Protein AF-A0A920TW84-F1 (afdb_monomer_lite)

Foldseek 3Di:
DVCPDPPNDPDDDDDDAAQQDKDWDDPVVDTDIDGHWDDPPPDGCPVSPDHDDDPDDDDDDDDDDD

Sequence (66 aa):
MLMQIPIKLERAMYVEGGADAQLYINTGKEEHEFIGSYSTGLREHDQNTFSHPIPNVLGLIRVKQQ

Radius of gyration: 15.63 Å; chains: 1; bounding box: 43×34×31 Å

Structure (mmCIF, N/CA/C/O backbone):
data_AF-A0A920TW84-F1
#
_entry.id   AF-A0A920TW84-F1
#
loop_
_atom_site.group_PDB
_atom_site.id
_atom_site.type_symbol
_atom_site.label_atom_id
_atom_site.label_alt_id
_atom_site.label_comp_id
_atom_site.label_asym_id
_atom_site.label_entity_id
_atom_site.label_seq_id
_atom_site.pdbx_PDB_ins_code
_atom_site.Cartn_x
_atom_site.Cartn_y
_atom_site.Cartn_z
_atom_site.occupancy
_atom_site.B_iso_or_equiv
_atom_site.auth_seq_id
_atom_site.auth_comp_id
_atom_site.auth_asym_id
_atom_site.auth_atom_id
_atom_site.pdbx_PDB_model_num
ATOM 1 N N . MET A 1 1 ? 1.974 -17.939 -2.664 1.00 66.00 1 MET A N 1
ATOM 2 C CA . MET A 1 1 ? 0.793 -17.473 -3.436 1.00 66.00 1 MET A CA 1
ATOM 3 C C . MET A 1 1 ? -0.094 -16.631 -2.522 1.00 66.00 1 MET A C 1
ATOM 5 O O . MET A 1 1 ? -0.127 -16.928 -1.335 1.00 66.00 1 MET A O 1
ATOM 9 N N . LEU A 1 2 ? -0.784 -15.599 -3.030 1.00 71.88 2 LEU A N 1
ATOM 10 C CA . LEU A 1 2 ? -1.497 -14.586 -2.223 1.00 71.88 2 LEU A CA 1
ATOM 11 C C . LEU A 1 2 ? -2.466 -15.170 -1.175 1.00 71.88 2 LEU A C 1
ATOM 13 O O . LEU A 1 2 ? -2.644 -14.5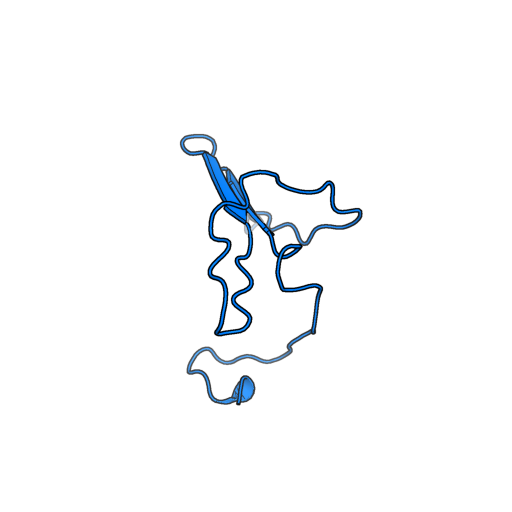66 -0.138 1.00 71.88 2 LEU A O 1
ATOM 17 N N . MET A 1 3 ? -3.029 -16.364 -1.383 1.00 73.19 3 MET A N 1
ATOM 18 C CA . MET A 1 3 ? -3.928 -17.023 -0.416 1.00 73.19 3 MET A CA 1
ATOM 19 C C . MET A 1 3 ? -3.225 -17.660 0.798 1.00 73.19 3 MET A C 1
ATOM 21 O O . MET A 1 3 ? -3.889 -18.140 1.709 1.00 73.19 3 MET A O 1
ATOM 25 N N . GLN A 1 4 ? -1.891 -17.703 0.819 1.00 81.56 4 GLN A N 1
ATOM 26 C CA . GLN A 1 4 ? -1.100 -18.321 1.893 1.00 81.56 4 GLN A CA 1
ATOM 27 C C . GLN A 1 4 ? -0.619 -17.310 2.945 1.00 81.56 4 GLN A C 1
ATOM 29 O O . GLN A 1 4 ? 0.037 -17.694 3.911 1.00 81.56 4 GLN A O 1
ATOM 34 N N . ILE A 1 5 ? -0.909 -16.019 2.760 1.00 84.56 5 ILE A N 1
ATOM 35 C CA . ILE A 1 5 ? -0.561 -14.976 3.730 1.00 84.56 5 ILE A CA 1
ATOM 36 C C . ILE A 1 5 ? -1.451 -15.096 4.982 1.00 84.56 5 ILE A C 1
ATOM 38 O O . ILE A 1 5 ? -2.641 -15.405 4.864 1.00 84.56 5 ILE A O 1
ATOM 42 N N . PRO A 1 6 ? -0.925 -14.830 6.190 1.00 88.81 6 PRO A N 1
ATOM 43 C CA . PRO A 1 6 ? -1.615 -15.106 7.452 1.00 88.81 6 PRO A CA 1
ATOM 44 C C . PRO A 1 6 ? -2.687 -14.056 7.811 1.00 88.81 6 PRO A C 1
ATOM 46 O O . PRO A 1 6 ? -2.811 -13.672 8.970 1.00 88.81 6 PRO A O 1
ATOM 49 N N . ILE A 1 7 ? -3.470 -13.576 6.837 1.00 86.75 7 ILE A N 1
ATOM 50 C CA . ILE A 1 7 ? -4.488 -12.525 7.037 1.00 86.75 7 ILE A CA 1
ATOM 51 C C . ILE A 1 7 ? -5.924 -12.936 6.667 1.00 86.75 7 ILE A C 1
ATOM 53 O O . ILE A 1 7 ? -6.751 -12.070 6.423 1.00 86.75 7 ILE A O 1
ATOM 57 N N . LYS A 1 8 ? -6.262 -14.236 6.662 1.00 87.81 8 LYS A N 1
ATOM 58 C CA . LYS A 1 8 ? -7.626 -14.745 6.357 1.00 87.81 8 LYS A CA 1
ATOM 59 C C . LYS A 1 8 ? -8.259 -14.064 5.126 1.00 87.81 8 LYS A C 1
ATOM 61 O O . LYS A 1 8 ? -9.398 -13.609 5.165 1.00 87.81 8 LYS A O 1
ATOM 66 N N . LEU A 1 9 ? -7.494 -13.965 4.040 1.00 87.38 9 LEU A N 1
ATOM 67 C CA . LEU A 1 9 ? -7.953 -13.342 2.803 1.00 87.38 9 LEU A CA 1
ATOM 68 C C . LEU A 1 9 ? -9.086 -14.179 2.187 1.00 87.38 9 LEU A C 1
ATOM 70 O O . LEU A 1 9 ? -8.859 -15.316 1.786 1.00 87.38 9 LEU A O 1
ATOM 74 N N . GLU A 1 10 ? -10.300 -13.632 2.116 1.00 87.44 10 GLU A N 1
ATOM 75 C CA . GLU A 1 10 ? -11.457 -14.335 1.533 1.00 87.44 10 GLU A CA 1
ATOM 76 C C . GLU A 1 10 ? -11.575 -14.123 0.023 1.00 87.44 10 GLU A C 1
ATOM 78 O O . GLU A 1 10 ? -11.971 -15.024 -0.716 1.00 87.44 10 GLU A O 1
ATOM 83 N N . ARG A 1 11 ? -11.254 -12.912 -0.443 1.00 85.44 11 ARG A N 1
ATOM 84 C CA . ARG A 1 11 ? -11.338 -12.508 -1.847 1.00 85.44 11 ARG A CA 1
ATOM 85 C C . ARG A 1 11 ? -10.195 -11.567 -2.191 1.00 85.44 11 ARG A C 1
ATOM 87 O O . ARG A 1 11 ? -9.753 -10.785 -1.354 1.00 85.44 11 ARG A O 1
ATOM 94 N N . ALA A 1 12 ? -9.762 -11.632 -3.441 1.00 86.75 12 ALA A N 1
ATOM 95 C CA . ALA A 1 12 ? -8.777 -10.733 -4.014 1.00 86.75 12 ALA A CA 1
ATOM 96 C C . ALA A 1 12 ? -9.226 -10.320 -5.415 1.00 86.75 12 ALA A C 1
ATOM 98 O O . ALA A 1 12 ? -9.848 -11.106 -6.130 1.00 86.75 12 ALA A O 1
ATOM 99 N N . MET A 1 13 ? -8.887 -9.096 -5.797 1.00 87.44 13 MET A N 1
ATOM 100 C CA . MET A 1 13 ? -9.070 -8.568 -7.142 1.00 87.44 13 MET A CA 1
ATOM 101 C C . MET A 1 13 ? -7.719 -8.060 -7.635 1.00 87.44 13 MET A C 1
ATOM 103 O O . MET A 1 13 ? -6.967 -7.466 -6.865 1.00 87.44 13 MET A O 1
ATOM 107 N N . TYR A 1 14 ? -7.414 -8.311 -8.906 1.00 88.44 14 TYR A N 1
ATOM 108 C CA . TYR A 1 14 ? -6.276 -7.684 -9.566 1.00 88.44 14 TYR A CA 1
ATOM 109 C C . TYR A 1 14 ? -6.689 -6.297 -10.064 1.00 88.44 14 TYR A C 1
ATOM 111 O O . TYR A 1 14 ? -7.747 -6.161 -10.677 1.00 88.44 14 TYR A O 1
ATOM 119 N N . VAL A 1 15 ? -5.861 -5.297 -9.782 1.00 89.75 15 VAL A N 1
ATOM 120 C CA . VAL A 1 15 ? -6.036 -3.897 -10.190 1.00 89.75 15 VAL A CA 1
ATOM 121 C C . VAL A 1 15 ? -4.741 -3.393 -10.825 1.00 89.75 15 VAL A C 1
ATOM 123 O O . VAL A 1 15 ? -3.734 -4.108 -10.835 1.00 89.75 15 VAL A O 1
ATOM 126 N N . GLU A 1 16 ? -4.775 -2.181 -11.365 1.00 87.81 16 GLU A N 1
ATOM 127 C CA . GLU A 1 16 ? -3.635 -1.516 -11.985 1.00 87.81 16 GLU A CA 1
ATOM 128 C C . GLU A 1 16 ? -2.424 -1.460 -11.034 1.00 87.81 16 GLU A C 1
ATOM 130 O O . GLU A 1 16 ? -2.549 -1.242 -9.827 1.00 87.81 16 GLU A O 1
ATOM 135 N N . GLY A 1 17 ? -1.235 -1.702 -11.590 1.00 85.00 17 GLY A N 1
ATOM 136 C CA . GLY A 1 17 ? 0.027 -1.806 -10.858 1.00 85.00 17 GLY A CA 1
ATOM 137 C C . GLY A 1 17 ? 1.150 -1.005 -11.523 1.00 85.00 17 GLY A C 1
ATOM 138 O O . GLY A 1 17 ? 0.914 -0.206 -12.422 1.00 85.00 17 GLY A O 1
ATOM 139 N N . GLY A 1 18 ? 2.401 -1.255 -11.127 1.00 84.06 18 GLY A N 1
ATOM 140 C CA . GLY A 1 18 ? 3.563 -0.583 -11.723 1.00 84.06 18 GLY A CA 1
ATOM 141 C C . GLY A 1 18 ? 3.622 0.905 -11.371 1.00 84.06 18 GLY A C 1
ATOM 142 O O . GLY A 1 18 ? 3.315 1.274 -10.241 1.00 84.06 18 GLY A O 1
ATOM 143 N N . ALA A 1 19 ? 4.014 1.746 -12.333 1.00 79.12 19 ALA A N 1
ATOM 144 C CA . ALA A 1 19 ? 4.140 3.196 -12.140 1.00 79.12 19 ALA A CA 1
ATOM 145 C C . ALA A 1 19 ? 2.799 3.903 -11.861 1.00 79.12 19 ALA A C 1
ATOM 147 O O . ALA A 1 19 ? 2.794 5.004 -11.314 1.00 79.12 19 ALA A O 1
ATOM 148 N N . ASP A 1 20 ? 1.679 3.257 -12.201 1.00 82.12 20 ASP A N 1
ATOM 149 C CA . ASP A 1 20 ? 0.329 3.782 -11.984 1.00 82.12 20 ASP A CA 1
ATOM 150 C C . ASP A 1 20 ? -0.265 3.368 -10.628 1.00 82.12 20 ASP A C 1
ATOM 152 O O . ASP A 1 20 ? -1.320 3.870 -10.238 1.00 82.12 20 ASP A O 1
ATOM 156 N N . ALA A 1 21 ? 0.396 2.473 -9.880 1.00 87.81 21 ALA A N 1
ATOM 157 C CA . ALA A 1 21 ? -0.033 2.131 -8.527 1.00 87.81 21 ALA A CA 1
ATOM 158 C C . ALA A 1 21 ? 0.142 3.345 -7.612 1.00 87.81 21 ALA A C 1
ATOM 160 O O . ALA A 1 21 ? 1.219 3.933 -7.565 1.00 87.81 21 ALA A O 1
ATOM 161 N N . GLN A 1 22 ? -0.889 3.715 -6.858 1.00 89.44 22 GLN A N 1
ATOM 162 C CA . GLN A 1 22 ? -0.828 4.865 -5.955 1.00 89.44 22 GLN A CA 1
ATOM 163 C C . GLN A 1 22 ? -1.532 4.551 -4.632 1.00 89.44 22 GLN A C 1
ATOM 165 O O . GLN A 1 22 ? -2.548 3.852 -4.603 1.00 89.44 22 GLN A O 1
ATOM 170 N N . LEU A 1 23 ? -0.993 5.074 -3.530 1.00 91.62 23 LEU A N 1
ATOM 171 C CA . LEU A 1 23 ? -1.598 5.041 -2.200 1.00 91.62 23 LEU A CA 1
ATOM 172 C C . LEU A 1 23 ? -1.574 6.448 -1.610 1.00 91.62 23 LEU A C 1
ATOM 174 O O . LEU A 1 23 ? -0.512 7.021 -1.382 1.00 91.62 23 LEU A O 1
ATOM 178 N N . TYR A 1 24 ? -2.758 6.968 -1.310 1.00 91.75 24 TYR A N 1
ATOM 179 C CA . TYR A 1 24 ? -2.932 8.263 -0.670 1.00 91.75 24 TYR A CA 1
ATOM 180 C C . TYR A 1 24 ? -3.510 8.084 0.735 1.00 91.75 24 TYR A C 1
ATOM 182 O O . TYR A 1 24 ? -4.500 7.369 0.923 1.00 91.75 24 TYR A O 1
ATOM 190 N N . ILE A 1 25 ? -2.896 8.727 1.729 1.00 93.81 25 ILE A N 1
ATOM 191 C CA . ILE A 1 25 ? -3.324 8.685 3.129 1.00 93.81 25 ILE A CA 1
ATOM 192 C C . ILE A 1 25 ? -3.485 10.110 3.639 1.00 93.81 25 ILE A C 1
ATOM 194 O O . ILE A 1 25 ? -2.521 10.865 3.703 1.00 93.81 25 ILE A O 1
ATOM 198 N N . ASN A 1 26 ? -4.692 10.437 4.096 1.00 93.12 26 ASN A N 1
ATOM 199 C CA . ASN A 1 26 ? -4.970 11.689 4.785 1.00 93.12 26 ASN A CA 1
ATOM 200 C C . ASN A 1 26 ? -5.727 11.412 6.089 1.00 93.12 26 ASN A C 1
ATOM 202 O O . ASN A 1 26 ? -6.827 10.858 6.085 1.00 93.12 26 ASN A O 1
ATOM 206 N N . THR A 1 27 ? -5.121 11.783 7.217 1.00 91.88 27 THR A N 1
ATOM 207 C CA . THR A 1 27 ? -5.695 11.595 8.564 1.00 91.88 27 THR A CA 1
ATOM 208 C C . THR A 1 27 ? -6.256 12.888 9.165 1.00 91.88 27 THR A C 1
ATOM 210 O O .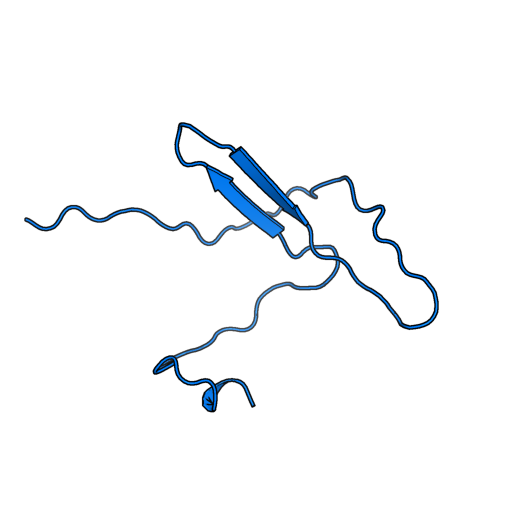 THR A 1 27 ? -6.683 12.902 10.321 1.00 91.88 27 THR A O 1
ATOM 213 N N . GLY A 1 28 ? -6.210 13.996 8.419 1.00 93.00 28 GLY A N 1
ATOM 214 C CA . GLY A 1 28 ? -6.466 15.359 8.893 1.00 93.00 28 GLY A CA 1
ATOM 215 C C . GLY A 1 28 ? -5.311 15.982 9.689 1.00 93.00 28 GLY A C 1
ATOM 216 O O . GLY A 1 28 ? -5.312 17.191 9.902 1.00 93.00 28 GLY A O 1
ATOM 217 N N . LYS A 1 29 ? -4.331 15.182 10.128 1.00 95.62 29 LYS A N 1
ATOM 218 C CA . LYS A 1 29 ? -3.093 15.651 10.782 1.00 95.62 29 LYS A CA 1
ATOM 219 C C . LYS A 1 29 ? -1.863 15.456 9.911 1.00 95.62 29 LYS A C 1
ATOM 221 O O . LYS A 1 29 ? -0.928 16.242 9.981 1.00 95.62 29 LYS A O 1
ATOM 226 N N . GLU A 1 30 ? -1.880 14.382 9.137 1.00 95.38 30 GLU A N 1
ATOM 227 C CA . GLU A 1 30 ? -0.795 13.974 8.266 1.00 95.38 30 GLU A CA 1
ATOM 228 C C . GLU A 1 30 ? -1.356 13.633 6.895 1.00 95.38 30 GLU A C 1
ATOM 230 O O . GLU A 1 30 ? -2.461 13.082 6.784 1.00 95.38 30 GLU A O 1
ATOM 235 N N . GLU A 1 31 ? -0.559 13.947 5.885 1.00 95.69 31 GLU A N 1
ATOM 236 C CA . GLU A 1 31 ? -0.831 13.681 4.487 1.00 95.69 31 GLU A CA 1
ATOM 237 C C . GLU A 1 31 ? 0.396 13.010 3.883 1.00 95.69 31 GLU A C 1
ATOM 239 O O . GLU A 1 31 ? 1.515 13.507 4.017 1.00 95.69 31 GLU A O 1
ATOM 244 N N . HIS A 1 32 ? 0.172 11.858 3.260 1.00 91.38 32 HIS A N 1
ATOM 245 C CA . HIS A 1 32 ? 1.213 11.072 2.619 1.00 91.38 32 HIS A CA 1
ATOM 246 C C . HIS A 1 32 ? 0.718 10.584 1.264 1.00 91.38 32 HIS A C 1
ATOM 248 O O . HIS A 1 32 ? -0.397 10.068 1.145 1.00 91.38 32 HIS A O 1
ATOM 254 N N . GLU A 1 33 ? 1.580 10.704 0.264 1.00 89.50 33 GLU A N 1
ATOM 255 C CA . GLU A 1 33 ? 1.350 10.214 -1.087 1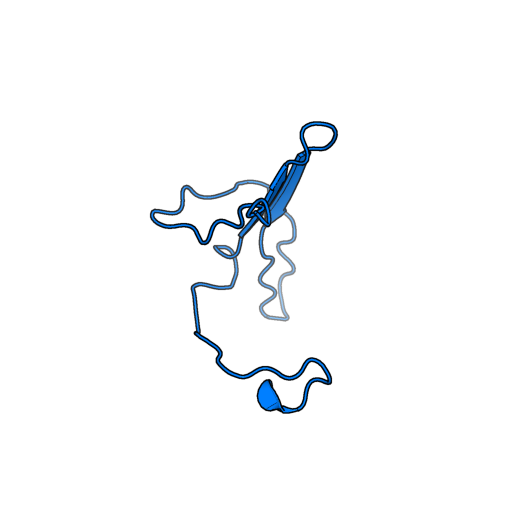.00 89.50 33 GLU A CA 1
ATOM 256 C C . GLU A 1 33 ? 2.484 9.264 -1.464 1.00 89.50 33 GLU A C 1
ATOM 258 O O . GLU A 1 33 ? 3.664 9.599 -1.355 1.00 89.50 33 GLU A O 1
ATOM 263 N N . PHE A 1 34 ? 2.114 8.057 -1.879 1.00 87.62 34 PHE A N 1
ATOM 264 C CA . PHE A 1 34 ? 3.043 7.021 -2.298 1.00 87.62 34 PHE A CA 1
ATOM 265 C C . PHE A 1 34 ? 2.708 6.605 -3.723 1.00 87.62 34 PHE A C 1
ATOM 267 O O . PHE A 1 34 ? 1.561 6.275 -4.030 1.00 87.62 34 PHE A O 1
ATOM 274 N N . ILE A 1 35 ? 3.726 6.584 -4.575 1.00 85.88 35 ILE A N 1
ATOM 275 C CA . ILE A 1 35 ? 3.612 6.205 -5.980 1.00 85.88 35 ILE A CA 1
ATOM 276 C C . ILE A 1 35 ? 4.408 4.918 -6.182 1.00 85.88 35 ILE A C 1
ATOM 278 O O . ILE A 1 35 ? 5.478 4.722 -5.600 1.00 85.88 35 ILE A O 1
ATOM 282 N N . GLY A 1 36 ? 3.861 4.012 -6.981 1.00 79.12 36 GLY A N 1
ATOM 283 C CA . GLY A 1 36 ? 4.488 2.755 -7.332 1.00 79.12 36 GLY A CA 1
ATOM 284 C C . GLY A 1 36 ? 5.786 2.989 -8.094 1.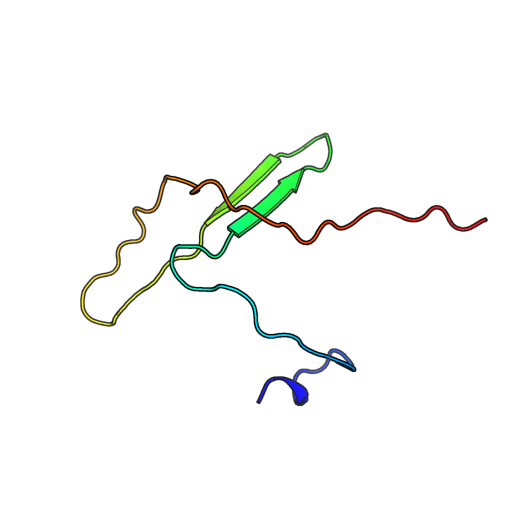00 79.12 36 GLY A C 1
ATOM 285 O O . GLY A 1 36 ? 5.844 3.773 -9.042 1.00 79.12 36 GLY A O 1
ATOM 286 N N . SER A 1 37 ? 6.830 2.273 -7.685 1.00 68.12 37 SER A N 1
ATOM 287 C CA . SER A 1 37 ? 8.055 2.138 -8.467 1.00 68.12 37 SER A CA 1
ATOM 288 C C . SER A 1 37 ? 7.963 0.884 -9.337 1.00 68.12 37 SER A C 1
ATOM 290 O O . SER A 1 37 ? 7.365 -0.127 -8.956 1.00 68.12 37 SER A O 1
ATOM 292 N N . TYR A 1 38 ? 8.553 0.948 -10.527 1.00 61.78 38 TYR A N 1
ATOM 293 C CA . TYR A 1 38 ? 8.713 -0.195 -11.414 1.00 61.78 38 TYR A CA 1
ATOM 294 C C . TYR A 1 38 ? 10.190 -0.326 -11.775 1.00 61.78 38 TYR A C 1
ATOM 296 O O . TYR A 1 38 ? 10.741 0.511 -12.488 1.00 61.78 38 TYR A O 1
ATOM 304 N N . SER A 1 39 ? 10.834 -1.387 -11.291 1.00 52.12 39 SER A N 1
ATOM 305 C CA . SER A 1 39 ? 12.216 -1.715 -11.631 1.00 52.12 39 SER A CA 1
ATOM 306 C C . SER A 1 39 ? 12.252 -2.941 -12.546 1.00 52.12 39 SER A C 1
ATOM 308 O O . SER A 1 39 ? 12.131 -4.089 -12.124 1.00 52.12 39 SER A O 1
ATOM 310 N N . THR A 1 40 ? 12.466 -2.733 -13.846 1.00 49.22 40 THR A N 1
ATOM 311 C CA . THR A 1 40 ? 12.841 -3.823 -14.766 1.00 49.22 40 THR A CA 1
ATOM 312 C C . THR A 1 40 ? 14.321 -4.139 -14.641 1.00 49.22 40 THR A C 1
ATOM 314 O O . THR A 1 40 ? 15.034 -3.961 -15.616 1.00 49.22 40 THR A O 1
ATOM 317 N N . GLY A 1 41 ? 14.820 -4.520 -13.459 1.00 49.53 41 GLY A N 1
ATOM 318 C CA . GLY A 1 41 ? 16.147 -5.135 -13.224 1.00 49.53 41 GLY A CA 1
ATOM 319 C C . GLY A 1 41 ? 17.422 -4.484 -13.815 1.00 49.53 41 GLY A C 1
ATOM 320 O O . GLY A 1 41 ? 18.507 -5.019 -13.631 1.00 49.53 41 GLY A O 1
ATOM 321 N N . LEU A 1 42 ? 17.322 -3.368 -14.539 1.00 43.78 42 LEU A N 1
ATOM 322 C CA . LEU A 1 42 ? 18.363 -2.736 -15.363 1.00 43.78 42 LEU A CA 1
ATOM 323 C C . LEU A 1 42 ? 18.321 -1.201 -15.255 1.00 43.78 42 LEU A C 1
ATOM 325 O O . LEU A 1 42 ? 19.210 -0.520 -15.764 1.00 43.78 42 LEU A O 1
ATOM 329 N N . ARG A 1 43 ? 17.286 -0.643 -14.615 1.00 41.44 43 ARG A N 1
ATOM 330 C CA . ARG A 1 43 ? 17.099 0.795 -14.401 1.00 41.44 43 ARG A CA 1
ATOM 331 C C . ARG A 1 43 ? 16.114 1.001 -13.255 1.00 41.44 43 ARG A C 1
ATOM 333 O O . ARG A 1 43 ? 14.922 0.760 -13.420 1.00 41.44 43 ARG A O 1
ATOM 340 N N . GLU A 1 44 ? 16.621 1.410 -12.100 1.00 45.75 44 GLU A N 1
ATOM 341 C CA . GLU A 1 44 ? 15.780 1.849 -10.986 1.00 45.75 44 GLU A CA 1
ATOM 342 C C . GLU A 1 44 ? 15.371 3.288 -11.290 1.00 45.75 44 GLU A C 1
ATOM 344 O O . GLU A 1 44 ? 16.203 4.199 -11.318 1.00 45.75 44 GLU A O 1
ATOM 349 N N . HIS A 1 45 ? 14.109 3.488 -11.661 1.00 52.47 45 HIS A N 1
ATOM 350 C CA . HIS A 1 45 ? 13.558 4.824 -11.850 1.00 52.47 45 HIS A CA 1
ATOM 351 C C . HIS A 1 45 ? 12.680 5.175 -10.652 1.00 52.47 45 HIS A C 1
ATOM 353 O O . HIS A 1 45 ? 11.484 5.401 -10.772 1.00 52.47 45 HIS A O 1
ATOM 359 N N . ASP A 1 46 ? 13.320 5.277 -9.485 1.00 53.84 46 ASP A N 1
ATOM 360 C CA . ASP A 1 46 ? 12.717 5.761 -8.232 1.00 53.84 46 ASP A CA 1
ATOM 361 C C . ASP A 1 46 ? 12.472 7.283 -8.234 1.00 53.84 46 ASP A C 1
ATOM 363 O O . ASP A 1 46 ? 12.205 7.894 -7.205 1.00 53.84 46 ASP A O 1
ATOM 367 N N . GLN A 1 47 ? 12.571 7.922 -9.402 1.00 54.81 47 GLN A N 1
ATOM 368 C CA . GLN A 1 47 ? 12.310 9.348 -9.597 1.00 54.81 47 GLN A CA 1
ATOM 369 C C . GLN A 1 47 ? 10.870 9.618 -10.040 1.00 54.81 47 GLN A C 1
ATOM 371 O O . GLN A 1 47 ? 10.597 10.683 -10.593 1.00 54.81 47 GLN A O 1
ATOM 376 N N . ASN A 1 48 ? 9.948 8.672 -9.843 1.00 58.56 48 ASN A N 1
ATOM 377 C CA . ASN A 1 48 ? 8.546 8.930 -10.131 1.00 58.56 48 ASN A CA 1
ATOM 378 C C . ASN A 1 48 ? 7.981 9.876 -9.060 1.00 58.56 48 ASN A C 1
ATOM 380 O O . ASN A 1 48 ? 7.506 9.451 -8.012 1.00 58.56 48 ASN A O 1
ATOM 384 N N . THR A 1 49 ? 8.117 11.179 -9.298 1.00 63.38 49 THR A N 1
ATOM 385 C CA . THR A 1 49 ? 7.633 12.254 -8.420 1.00 63.38 49 THR A CA 1
ATOM 386 C C . THR A 1 49 ? 6.262 12.773 -8.841 1.00 63.38 49 THR A C 1
ATOM 388 O O . THR A 1 49 ? 5.763 13.726 -8.246 1.00 63.38 49 THR A O 1
ATOM 391 N N . PHE A 1 50 ? 5.665 12.183 -9.881 1.00 70.56 50 PHE A N 1
ATOM 392 C CA . PHE A 1 50 ? 4.415 12.643 -10.465 1.00 70.56 50 PHE A CA 1
ATOM 393 C C . PHE A 1 50 ? 3.328 11.579 -10.328 1.00 70.56 50 PHE A C 1
ATOM 395 O O . PHE A 1 50 ? 3.401 10.518 -10.947 1.00 70.56 50 PHE A O 1
ATOM 402 N N . SER A 1 51 ? 2.300 11.872 -9.534 1.00 72.06 51 SER A N 1
ATOM 403 C CA . SER A 1 51 ? 1.088 11.065 -9.494 1.00 72.06 51 SER A CA 1
ATOM 404 C C . SER A 1 51 ? 0.235 11.359 -10.722 1.00 72.06 51 SER A C 1
ATOM 406 O O . SER A 1 51 ? -0.237 12.475 -10.954 1.00 72.06 51 SER A O 1
ATOM 408 N N . HIS A 1 52 ? 0.050 10.343 -11.560 1.00 75.88 52 HIS A N 1
ATOM 409 C CA . HIS A 1 52 ? -0.837 10.460 -12.707 1.00 75.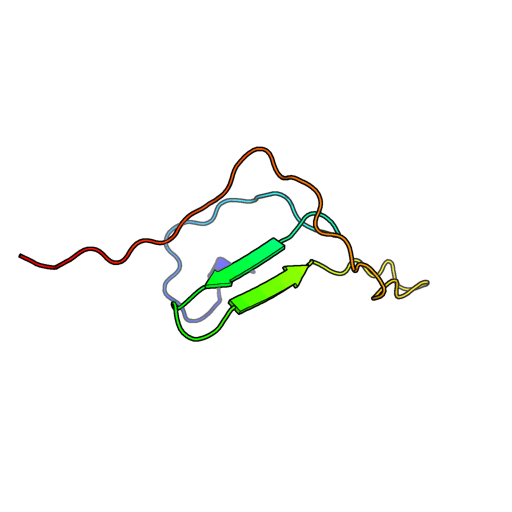88 52 HIS A CA 1
ATOM 410 C C . HIS A 1 52 ? -2.298 10.538 -12.239 1.00 75.88 52 HIS A C 1
ATOM 412 O O . HIS A 1 52 ? -2.690 9.777 -11.352 1.00 75.88 52 HIS A O 1
ATOM 418 N N . PRO A 1 53 ? -3.136 11.396 -12.847 1.00 81.81 53 PRO A N 1
ATOM 419 C CA . PRO A 1 53 ? -4.573 11.366 -12.605 1.00 81.81 53 PRO A CA 1
ATOM 420 C C . PRO A 1 53 ? -5.148 9.980 -12.932 1.00 81.81 53 PRO A C 1
ATOM 422 O O . PRO A 1 53 ? -5.047 9.521 -14.070 1.00 81.81 53 PRO A O 1
ATOM 425 N N . ILE A 1 54 ? -5.765 9.326 -11.945 1.00 81.88 54 ILE A N 1
ATOM 426 C CA . ILE A 1 54 ? -6.361 7.989 -12.088 1.00 81.88 54 ILE A CA 1
ATOM 427 C C . ILE A 1 54 ? -7.887 8.128 -12.174 1.00 81.88 54 ILE A C 1
ATOM 429 O O . ILE A 1 54 ? -8.476 8.830 -11.349 1.00 81.88 54 ILE A O 1
ATOM 433 N N . PRO A 1 55 ? -8.564 7.476 -13.138 1.00 83.06 55 PRO A N 1
ATOM 434 C CA . PRO A 1 55 ? -9.998 7.675 -13.350 1.00 83.06 55 PRO A CA 1
ATOM 435 C C . PRO A 1 55 ? -10.885 7.099 -12.237 1.00 83.06 55 PRO A C 1
ATOM 437 O O . PRO A 1 55 ? -12.011 7.560 -12.073 1.00 83.06 55 PRO A O 1
ATOM 440 N N . ASN A 1 56 ? -10.405 6.099 -11.488 1.00 90.31 56 ASN A N 1
ATOM 441 C CA . ASN A 1 56 ? -11.159 5.411 -10.439 1.00 90.31 56 ASN A CA 1
ATOM 442 C C . ASN A 1 56 ? -10.275 5.160 -9.212 1.00 90.31 56 ASN A C 1
ATOM 444 O O . ASN A 1 56 ? -9.087 4.881 -9.357 1.00 90.31 56 ASN A O 1
ATOM 448 N N . VAL A 1 57 ? -10.867 5.203 -8.013 1.00 90.56 57 VAL A N 1
ATOM 449 C CA . VAL A 1 57 ? -10.158 4.962 -6.745 1.00 90.56 57 VAL A CA 1
ATOM 450 C C . VAL A 1 57 ? -10.954 4.052 -5.809 1.00 90.56 57 VAL A C 1
ATOM 452 O O . VAL A 1 57 ? -12.185 4.108 -5.762 1.00 90.56 57 VAL A O 1
ATOM 455 N N . LEU A 1 58 ? -10.245 3.237 -5.023 1.00 91.62 58 LEU A N 1
ATOM 456 C CA . LEU A 1 58 ? -10.818 2.483 -3.906 1.00 91.62 58 LEU A CA 1
ATOM 457 C C . LEU A 1 58 ? -10.649 3.282 -2.610 1.00 91.62 58 LEU A C 1
ATOM 459 O O . LEU A 1 58 ? -9.554 3.378 -2.062 1.00 91.62 58 LEU A O 1
ATOM 463 N N . GLY A 1 59 ? -11.746 3.863 -2.127 1.00 92.38 59 GLY A N 1
ATOM 464 C CA . GLY A 1 59 ? -11.767 4.646 -0.892 1.00 92.38 59 GLY A CA 1
ATOM 465 C C . GLY A 1 59 ? -12.071 3.804 0.347 1.00 92.38 59 GLY A C 1
ATOM 466 O O . GLY A 1 59 ? -12.898 2.892 0.310 1.00 92.38 59 GLY A O 1
ATOM 467 N N . LEU A 1 60 ? -11.451 4.158 1.474 1.00 91.69 60 LEU A N 1
ATOM 468 C CA . LEU A 1 60 ? -11.782 3.623 2.793 1.00 91.69 60 LEU A CA 1
ATOM 469 C C . LEU A 1 60 ? -12.463 4.709 3.622 1.00 91.69 60 LEU A C 1
ATOM 471 O O . LEU A 1 60 ? -11.912 5.789 3.818 1.00 91.69 60 LEU A O 1
ATOM 475 N N . ILE A 1 61 ? -13.648 4.406 4.150 1.00 89.81 61 ILE A N 1
ATOM 476 C CA . ILE A 1 61 ? -14.351 5.286 5.085 1.00 89.81 61 ILE A CA 1
ATOM 477 C C . ILE A 1 61 ? -14.555 4.579 6.420 1.00 89.81 61 ILE A C 1
ATOM 479 O O . ILE A 1 61 ? -14.845 3.383 6.482 1.00 89.81 61 ILE A O 1
ATOM 483 N N . ARG A 1 62 ? -14.432 5.330 7.518 1.00 87.31 62 ARG A N 1
ATOM 484 C CA . ARG A 1 62 ? -14.799 4.823 8.840 1.00 87.31 62 ARG A CA 1
ATOM 485 C C . ARG A 1 62 ? -16.320 4.789 8.950 1.00 87.31 62 ARG A C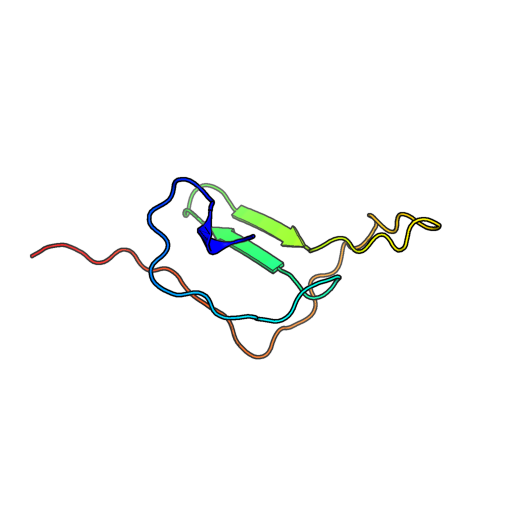 1
ATOM 487 O O . ARG A 1 62 ? -16.967 5.833 8.987 1.00 87.31 62 ARG A O 1
ATOM 494 N N . VAL A 1 63 ? -16.876 3.593 9.084 1.00 92.44 63 VAL A N 1
ATOM 495 C CA . VAL A 1 63 ? -18.288 3.415 9.432 1.00 92.44 63 VAL A CA 1
ATOM 496 C C . VAL A 1 63 ? -18.439 3.629 10.940 1.00 92.44 63 VAL A C 1
ATOM 498 O O . VAL A 1 63 ? -17.709 3.029 11.732 1.00 92.44 63 VAL A O 1
ATOM 501 N N . LYS A 1 64 ? -19.354 4.509 11.362 1.00 86.62 64 LYS A N 1
ATOM 502 C CA . LYS A 1 64 ? -19.746 4.595 12.776 1.00 86.62 64 LYS A CA 1
ATOM 503 C C . LYS A 1 64 ? -20.612 3.377 13.092 1.00 86.62 64 LYS A C 1
ATOM 505 O O . LYS A 1 64 ? -21.611 3.159 12.413 1.00 86.62 64 LYS A O 1
ATOM 510 N N . GLN A 1 65 ? -20.218 2.589 14.088 1.00 77.31 65 GLN A N 1
ATOM 511 C CA . GLN A 1 65 ? -21.105 1.567 14.640 1.00 77.31 65 GLN A CA 1
ATOM 512 C C . GLN A 1 65 ? -22.244 2.286 15.375 1.00 77.31 65 GLN A C 1
ATOM 514 O O . GLN A 1 65 ? -21.978 3.250 16.098 1.00 77.31 65 GLN A O 1
ATOM 519 N N . GLN A 1 66 ? -23.483 1.883 15.088 1.00 63.75 66 GLN A N 1
ATOM 520 C CA . GLN A 1 66 ? -24.681 2.340 15.799 1.00 63.75 66 GLN A CA 1
ATOM 521 C C . GLN A 1 66 ? -24.819 1.581 17.114 1.00 63.75 66 GLN A C 1
ATOM 523 O O . GLN A 1 66 ? -24.470 0.377 17.118 1.00 63.75 66 GLN A O 1
#

pLDDT: mean 79.36, std 14.82, range [41.44, 95.69]

Secondary structure (DSSP, 8-state):
-GGGSSS----------GGG-EEEEE-SS-EEEEE-----SS---TT---PPP-S-------PPP-